Protein AF-A0AAD5DB92-F1 (afdb_monomer_lite)

Organism: Ambrosia artemisiifolia (NCBI:txid4212)

Secondary structure (DSSP, 8-state):
-HHHHHHHHT--S--HHHHHHHHH-HHHHHHHHHHHHHHHHHHHHHB--HHHHHHHHHHHHHHHHHHHHT-HHHHS-GGGHHHHHHHHHHHHHHHHH--GGGHHHHHHHHHHHHHIIIIIISTT-S-----SS-TTS-TT-STTTB--SPP--HHHHTT-

Foldseek 3Di:
DVVLLVCLQVAPLPPPVSLCVCVVDPVNVVVVVVVLVLLLVVCCVFFQDPLLNVLSVVLVVVVVVCVVVVSLSNQWNSSLVNVLVVLVVVLVVCLVVLDPVCQVVNLVSVVVNSCSSCCVTNNPPDPSDDDDPPPPDDQSPDPRGTDGSDDPDPVSVVSD

Radius of gyration: 16.45 Å; chains: 1; bounding box: 36×42×43 Å

InterPro domains:
  IPR058851 Callose synthase, helical domain [PF25968] (1-160)

Sequence (160 aa):
IPIALDMAKDSNGKDRELKKRIENDNYMSCAVRECYASFRNIIKFLVRGSREKKVINDIFAEVDKHIESGDIVSDFKMSALPILYDHVVKLIKYLLTNKQEDRDQVVILFQDMHEVVTRDIMEERLDWQGDEVDEQIQLFQPAGAILFPTPESEAWKEKV

Structure (mmCIF, N/CA/C/O backbone):
data_AF-A0AAD5DB92-F1
#
_entry.id   AF-A0AAD5DB92-F1
#
loop_
_atom_site.group_PDB
_atom_site.id
_atom_site.type_symbol
_atom_site.label_atom_id
_atom_site.label_alt_id
_atom_site.label_comp_id
_atom_site.label_asym_id
_atom_site.label_entity_id
_atom_site.label_seq_id
_atom_site.pdbx_PDB_ins_code
_atom_site.Cartn_x
_atom_site.Cartn_y
_atom_site.Cartn_z
_atom_site.occupancy
_atom_site.B_iso_or_equiv
_atom_site.auth_seq_id
_atom_site.auth_comp_id
_atom_site.auth_asym_id
_atom_site.auth_atom_id
_atom_site.pdbx_PDB_model_num
ATOM 1 N N . ILE A 1 1 ? -3.308 15.619 3.755 1.00 57.88 1 ILE A N 1
ATOM 2 C CA . ILE A 1 1 ? -2.430 14.448 4.011 1.00 57.88 1 ILE A CA 1
ATOM 3 C C . ILE A 1 1 ? -1.444 14.685 5.160 1.00 57.88 1 ILE A C 1
ATOM 5 O O . ILE A 1 1 ? -1.550 13.932 6.118 1.00 57.88 1 ILE A O 1
ATOM 9 N N . PRO A 1 2 ? -0.561 15.710 5.162 1.00 67.50 2 PRO A N 1
ATOM 10 C CA . PRO A 1 2 ? 0.462 15.852 6.213 1.00 67.50 2 PRO A CA 1
ATOM 11 C C . PRO A 1 2 ? -0.122 15.976 7.627 1.00 67.50 2 PRO A C 1
ATOM 13 O O . PRO A 1 2 ? 0.428 15.405 8.554 1.00 67.50 2 PRO A O 1
ATOM 16 N N . ILE A 1 3 ? -1.285 16.620 7.776 1.00 66.81 3 ILE A N 1
ATOM 17 C CA . ILE A 1 3 ? -1.994 16.723 9.062 1.00 66.81 3 ILE A CA 1
ATOM 18 C C . ILE A 1 3 ? -2.445 15.342 9.570 1.00 66.81 3 ILE A C 1
ATOM 20 O O . ILE A 1 3 ? -2.245 15.028 10.732 1.00 66.81 3 ILE A O 1
ATOM 24 N N . ALA A 1 4 ? -3.008 14.488 8.704 1.00 68.31 4 ALA A N 1
ATOM 25 C CA . ALA A 1 4 ? -3.418 13.135 9.097 1.00 68.31 4 ALA A CA 1
ATOM 26 C C . ALA A 1 4 ? -2.211 12.280 9.517 1.00 68.31 4 ALA A C 1
ATOM 28 O O . ALA A 1 4 ? -2.310 11.494 10.452 1.00 68.31 4 ALA A O 1
ATOM 29 N N . LEU A 1 5 ? -1.082 12.451 8.823 1.00 72.50 5 LEU A N 1
ATOM 30 C CA . LEU A 1 5 ? 0.151 11.716 9.086 1.00 72.50 5 LEU A CA 1
ATOM 31 C C . LEU A 1 5 ? 0.816 12.146 10.400 1.00 72.50 5 LEU A C 1
ATOM 33 O O . LEU A 1 5 ? 1.222 11.294 11.184 1.00 72.50 5 LEU A O 1
ATOM 37 N N . ASP A 1 6 ? 0.890 13.454 10.649 1.00 72.25 6 ASP A N 1
ATOM 38 C CA . ASP A 1 6 ? 1.412 14.017 11.897 1.00 72.25 6 ASP A CA 1
ATOM 39 C C . ASP A 1 6 ? 0.560 13.570 13.093 1.00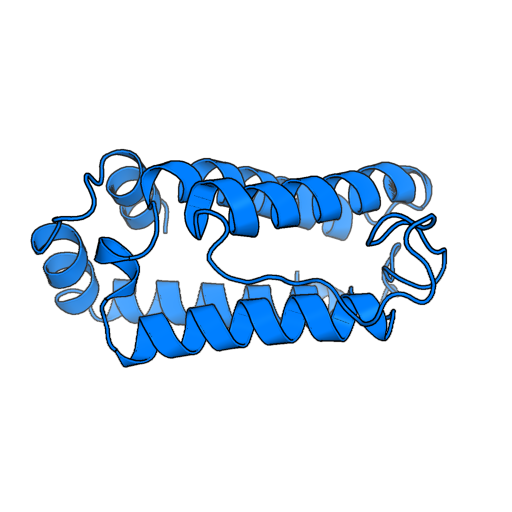 72.25 6 ASP A C 1
ATOM 41 O O . ASP A 1 6 ? 1.085 13.134 14.110 1.00 72.25 6 ASP A O 1
ATOM 45 N N . MET A 1 7 ? -0.766 13.525 12.932 1.00 71.19 7 MET A N 1
ATOM 46 C CA . MET A 1 7 ? -1.651 12.998 13.974 1.00 71.19 7 MET A CA 1
ATOM 47 C C . MET A 1 7 ? -1.537 11.474 14.160 1.00 71.19 7 MET A C 1
ATOM 49 O O . MET A 1 7 ? -1.706 10.984 15.273 1.00 71.19 7 MET A O 1
ATOM 53 N N . ALA A 1 8 ? -1.262 10.707 13.099 1.00 72.00 8 ALA A N 1
ATOM 54 C CA . ALA A 1 8 ? -1.040 9.262 13.206 1.00 72.00 8 ALA A CA 1
ATOM 55 C C . ALA A 1 8 ? 0.242 8.938 13.990 1.00 72.00 8 ALA A C 1
ATOM 57 O O . ALA A 1 8 ? 0.262 7.983 14.763 1.00 72.00 8 ALA A O 1
ATOM 58 N N . LYS A 1 9 ? 1.283 9.763 13.830 1.00 75.00 9 LYS A N 1
ATOM 59 C CA . LYS A 1 9 ? 2.557 9.640 14.548 1.00 75.00 9 LYS A CA 1
ATOM 60 C C . LYS A 1 9 ? 2.384 9.668 16.070 1.00 75.00 9 LYS A C 1
ATOM 62 O O . LYS A 1 9 ? 3.022 8.875 16.755 1.00 75.00 9 LYS A O 1
ATOM 67 N N . ASP A 1 10 ? 1.510 10.539 16.568 1.00 71.06 10 ASP A N 1
ATOM 68 C CA . ASP A 1 10 ? 1.271 10.732 18.005 1.00 71.06 10 ASP A CA 1
ATOM 69 C C . ASP A 1 10 ? 0.095 9.889 18.548 1.00 71.06 10 ASP A C 1
ATOM 71 O O . ASP A 1 10 ? -0.284 10.025 19.712 1.00 71.06 10 ASP A O 1
ATOM 75 N N . SER A 1 11 ? -0.494 9.015 17.720 1.00 66.56 11 SER A N 1
ATOM 76 C CA . SER A 1 11 ? -1.670 8.220 18.089 1.00 66.56 11 SER A CA 1
ATOM 77 C C . SER A 1 11 ? -1.319 7.065 19.028 1.00 66.56 11 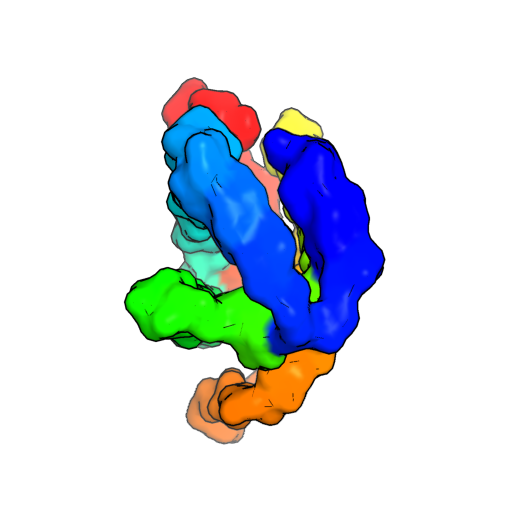SER A C 1
ATOM 79 O O . SER A 1 11 ? -0.473 6.225 18.720 1.00 66.56 11 SER A O 1
ATOM 81 N N . ASN A 1 12 ? -2.055 6.954 20.135 1.00 64.19 12 ASN A N 1
ATOM 82 C CA . ASN A 1 12 ? -1.883 5.895 21.140 1.00 64.19 12 ASN A CA 1
ATOM 83 C C . ASN A 1 12 ? -2.895 4.738 20.987 1.00 64.19 12 ASN A C 1
ATOM 85 O O . ASN A 1 12 ? -3.174 4.021 21.950 1.00 64.19 12 ASN A O 1
ATOM 89 N N . GLY A 1 13 ? -3.518 4.582 19.813 1.00 57.84 13 GLY A N 1
ATOM 90 C CA . GLY A 1 13 ? -4.457 3.481 19.525 1.00 57.84 13 GLY A CA 1
ATOM 91 C C . GLY A 1 13 ? -5.829 3.599 20.211 1.00 57.84 13 GLY A C 1
ATOM 92 O O . GLY A 1 13 ? -6.686 2.733 20.077 1.00 57.84 13 GLY A O 1
ATOM 93 N N . LYS A 1 14 ? -6.079 4.685 20.953 1.00 57.25 14 LYS A N 1
ATOM 94 C CA . LYS A 1 14 ? -7.382 5.002 21.579 1.00 57.25 14 LYS A CA 1
ATOM 95 C C . LYS A 1 14 ? -7.989 6.302 21.052 1.00 57.25 14 LYS A C 1
ATOM 97 O O . LYS A 1 14 ? -8.955 6.813 21.626 1.00 57.25 14 LYS A O 1
ATOM 102 N N . ASP A 1 15 ? -7.444 6.839 19.962 1.00 63.88 15 ASP A N 1
ATOM 103 C CA . ASP A 1 15 ? -7.754 8.183 19.484 1.00 63.88 15 ASP A CA 1
ATOM 104 C C . ASP A 1 15 ? -9.077 8.254 18.722 1.00 63.88 15 ASP A C 1
ATOM 106 O O . ASP A 1 15 ? -9.161 8.417 17.503 1.00 63.88 15 ASP A O 1
ATOM 110 N N . ARG A 1 16 ? -10.162 8.235 19.506 1.00 61.84 16 ARG A N 1
ATOM 111 C CA . ARG A 1 16 ? -11.508 8.620 19.064 1.00 61.84 16 ARG A CA 1
ATOM 112 C C . ARG A 1 16 ? -11.526 10.044 18.498 1.00 61.84 16 ARG A C 1
ATOM 114 O O . ARG A 1 16 ? -12.416 10.375 17.721 1.00 61.84 16 ARG A O 1
ATOM 121 N N . GLU A 1 17 ? -10.563 10.880 18.883 1.00 65.00 17 GLU A N 1
ATOM 122 C CA . GLU A 1 17 ? -10.368 12.225 18.343 1.00 65.00 17 GLU A CA 1
ATOM 123 C C . GLU A 1 17 ? -9.806 12.214 16.919 1.00 65.00 17 GLU A C 1
ATOM 125 O O . GLU A 1 17 ? -10.331 12.951 16.086 1.00 65.00 17 GLU A O 1
ATOM 130 N N . LEU A 1 18 ? -8.830 11.347 16.610 1.00 66.19 18 LEU A N 1
ATOM 131 C CA . LEU A 1 18 ? -8.297 11.172 15.253 1.00 66.19 18 LEU A CA 1
ATOM 132 C C . LEU A 1 18 ? -9.413 10.748 14.294 1.00 66.19 18 LEU A C 1
ATOM 134 O O . LEU A 1 18 ? -9.638 11.404 13.276 1.00 66.19 18 LEU A O 1
ATOM 138 N N . LYS A 1 19 ? -10.183 9.719 14.677 1.00 66.44 19 LYS A N 1
ATOM 139 C CA . LYS A 1 19 ? -11.331 9.237 13.896 1.00 66.44 19 LYS A CA 1
ATOM 140 C C . LYS A 1 19 ? -12.381 10.332 13.688 1.00 66.44 19 LYS A C 1
ATOM 142 O O . LYS A 1 19 ? -12.724 10.640 12.552 1.00 66.44 19 LYS A O 1
ATOM 147 N N . LYS A 1 20 ? -12.821 10.996 14.765 1.00 65.56 20 LYS A N 1
ATOM 148 C CA . LYS A 1 20 ? -13.816 12.078 14.674 1.00 65.56 20 LYS A CA 1
ATOM 149 C C . LYS A 1 20 ? -13.352 13.246 13.811 1.00 65.56 20 LYS A C 1
ATOM 151 O O . LYS A 1 20 ? -14.180 13.847 13.144 1.00 65.56 20 LYS A O 1
ATOM 156 N N . ARG A 1 21 ? -12.067 13.613 13.822 1.00 65.12 21 ARG A N 1
ATOM 157 C CA . ARG A 1 21 ? -11.571 14.737 13.010 1.00 65.12 21 ARG A CA 1
ATOM 158 C C . ARG A 1 21 ? -11.451 14.389 11.531 1.00 65.12 21 ARG A C 1
ATOM 160 O O . ARG A 1 21 ? -11.780 15.238 10.713 1.00 65.12 21 ARG A O 1
ATOM 167 N N . ILE A 1 22 ? -11.045 13.161 11.203 1.00 62.69 22 ILE A N 1
ATOM 168 C CA . ILE A 1 22 ? -11.031 12.678 9.815 1.00 62.69 22 ILE A CA 1
ATOM 169 C C . ILE A 1 22 ? -12.463 12.571 9.273 1.00 62.69 22 ILE A C 1
ATOM 171 O O . ILE A 1 22 ? -12.714 12.979 8.146 1.00 62.69 22 ILE A O 1
ATOM 175 N N . GLU A 1 23 ? -13.410 12.071 10.073 1.00 63.41 23 GLU A N 1
ATOM 176 C CA . GLU A 1 23 ? -14.820 11.936 9.675 1.00 63.41 23 GLU A CA 1
ATOM 177 C C . GLU A 1 23 ? -15.563 13.280 9.607 1.00 63.41 23 GLU A C 1
ATOM 179 O O . GLU A 1 23 ? -16.443 13.450 8.768 1.00 63.41 23 GLU A O 1
ATOM 184 N N . ASN A 1 24 ? -15.213 14.249 10.460 1.00 61.34 24 ASN A N 1
ATOM 185 C CA . ASN A 1 24 ? -15.857 15.568 10.477 1.00 61.34 24 ASN A CA 1
ATOM 186 C C . ASN A 1 24 ? -15.400 16.485 9.331 1.00 61.34 24 ASN A C 1
ATOM 188 O O . ASN A 1 24 ? -16.075 17.477 9.051 1.00 61.34 24 ASN A O 1
ATOM 192 N N . ASP A 1 25 ? -14.274 16.182 8.680 1.00 65.62 25 ASP A N 1
ATOM 193 C CA . ASP A 1 25 ? -13.815 16.883 7.484 1.00 65.62 25 ASP A CA 1
ATOM 194 C C . ASP A 1 25 ? -13.989 15.979 6.254 1.00 65.62 25 ASP A C 1
ATOM 196 O O . ASP A 1 25 ? -13.163 15.117 5.938 1.00 65.62 25 ASP A O 1
ATOM 200 N N . ASN A 1 26 ? -15.093 16.194 5.532 1.00 62.53 26 ASN A N 1
ATOM 201 C CA . ASN A 1 26 ? -15.417 15.456 4.310 1.00 62.53 26 ASN A CA 1
ATOM 202 C C . ASN A 1 26 ? -14.300 15.525 3.253 1.00 62.53 26 ASN A C 1
ATOM 204 O O . ASN A 1 26 ? -14.126 14.569 2.500 1.00 62.53 26 ASN A O 1
ATOM 208 N N . TYR A 1 27 ? -13.521 16.611 3.195 1.00 62.81 27 TYR A N 1
ATOM 209 C CA . TYR A 1 27 ? -12.398 16.713 2.261 1.00 62.81 27 TYR A CA 1
ATOM 210 C C . TYR A 1 27 ? -11.214 15.862 2.719 1.00 62.81 27 TYR A C 1
ATOM 212 O O . TYR A 1 27 ? -10.559 15.217 1.900 1.00 62.81 27 TYR A O 1
ATOM 220 N N . MET A 1 28 ? -10.955 15.811 4.026 1.00 70.69 28 MET A N 1
ATOM 221 C CA . MET A 1 28 ? -9.873 15.009 4.594 1.00 70.69 28 MET A CA 1
ATOM 222 C C . MET A 1 28 ? -10.146 13.506 4.456 1.00 70.69 28 MET A C 1
ATOM 224 O O . MET A 1 28 ? -9.251 12.769 4.041 1.00 70.69 28 MET A O 1
ATOM 228 N N . SER A 1 29 ? -11.374 13.049 4.725 1.00 70.88 29 SER A N 1
ATOM 229 C CA . SER A 1 29 ? -11.748 11.638 4.539 1.00 70.88 29 SER A CA 1
ATOM 230 C C . SER A 1 29 ? -11.711 11.203 3.070 1.00 70.88 29 SER A C 1
ATOM 232 O O . SER A 1 29 ? -11.187 10.126 2.773 1.00 70.88 29 SER A O 1
ATOM 234 N N . CYS A 1 30 ? -12.190 12.037 2.138 1.00 73.44 30 CYS A N 1
ATOM 235 C CA . CYS A 1 30 ? -12.099 11.744 0.704 1.00 73.44 30 CYS A CA 1
ATOM 236 C C . CYS A 1 30 ? -10.639 11.670 0.244 1.00 73.44 30 CYS A C 1
ATOM 238 O O . CYS A 1 30 ? -10.249 10.678 -0.367 1.00 73.44 30 CYS A O 1
ATOM 240 N N . ALA A 1 31 ? -9.807 12.646 0.624 1.00 75.00 31 ALA A N 1
ATOM 241 C CA . ALA A 1 31 ? -8.395 12.666 0.249 1.00 75.00 31 ALA A CA 1
ATOM 242 C C . ALA A 1 31 ? -7.637 11.427 0.754 1.00 75.00 31 ALA A C 1
ATOM 244 O O . ALA A 1 31 ? -6.825 10.860 0.027 1.00 75.00 31 ALA A O 1
ATOM 245 N N . VAL A 1 32 ? -7.908 10.970 1.982 1.00 77.69 32 VAL A N 1
ATOM 246 C CA . VAL A 1 32 ? -7.284 9.754 2.530 1.00 77.69 32 VAL A CA 1
ATOM 247 C C . VAL A 1 32 ? -7.715 8.509 1.745 1.00 77.69 32 VAL A C 1
ATOM 249 O O . VAL A 1 32 ? -6.863 7.697 1.380 1.00 77.69 32 VAL A O 1
ATOM 252 N N . ARG A 1 33 ? -9.009 8.375 1.427 1.00 81.50 33 ARG A N 1
ATOM 253 C CA . ARG A 1 33 ? -9.534 7.238 0.649 1.00 81.50 33 ARG A CA 1
ATOM 254 C C . ARG A 1 33 ? -8.983 7.202 -0.774 1.00 81.50 33 ARG A C 1
ATOM 256 O O . ARG A 1 33 ? -8.601 6.136 -1.249 1.00 81.50 33 ARG A O 1
ATOM 263 N N . GLU A 1 34 ? -8.916 8.351 -1.438 1.00 80.81 34 GLU A N 1
ATOM 264 C CA . GLU A 1 34 ? -8.355 8.468 -2.787 1.00 80.81 34 GLU A CA 1
ATOM 265 C C . GLU A 1 34 ? -6.865 8.115 -2.811 1.00 80.81 34 GLU A C 1
ATOM 267 O O . GLU A 1 34 ? -6.427 7.361 -3.680 1.00 80.81 34 GLU A O 1
ATOM 272 N N . CYS A 1 35 ? -6.094 8.573 -1.820 1.00 84.62 35 CYS A N 1
ATOM 273 C CA . CYS A 1 35 ? -4.676 8.228 -1.706 1.00 84.62 35 CYS A CA 1
ATOM 274 C C . CYS A 1 35 ? -4.466 6.727 -1.500 1.00 84.62 35 CYS A C 1
ATOM 276 O O . CYS A 1 35 ? -3.618 6.132 -2.165 1.00 84.62 35 CYS A O 1
ATOM 278 N N . TYR A 1 36 ? -5.259 6.101 -0.625 1.00 88.06 36 TYR A N 1
ATOM 279 C CA . TYR A 1 36 ? -5.211 4.655 -0.414 1.00 88.06 36 TYR A CA 1
ATOM 280 C C . TYR A 1 36 ? -5.546 3.881 -1.699 1.00 88.06 36 TYR A C 1
ATOM 282 O O . TYR A 1 36 ? -4.809 2.972 -2.087 1.00 88.06 36 TYR A O 1
ATOM 290 N N . ALA A 1 37 ? -6.606 4.277 -2.411 1.00 87.81 37 ALA A N 1
ATOM 291 C CA . ALA A 1 37 ? -6.993 3.649 -3.673 1.00 87.81 37 ALA A CA 1
ATOM 292 C C . ALA A 1 37 ? -5.920 3.814 -4.765 1.00 87.81 37 ALA A C 1
ATOM 294 O O . ALA A 1 37 ? -5.616 2.858 -5.483 1.00 87.81 37 ALA A O 1
ATOM 295 N N . SER A 1 38 ? -5.322 5.005 -4.871 1.00 87.44 38 SER A N 1
ATOM 296 C CA . SER A 1 38 ? -4.236 5.284 -5.814 1.00 87.44 38 SER A CA 1
ATOM 297 C C . SER A 1 38 ? -3.007 4.422 -5.518 1.00 87.44 38 SER A C 1
ATOM 299 O O . SER A 1 38 ? -2.532 3.688 -6.388 1.00 87.44 38 SER A O 1
ATOM 301 N N . PHE A 1 39 ? -2.567 4.395 -4.257 1.00 89.50 39 PHE A N 1
ATOM 302 C CA . PHE A 1 39 ? -1.446 3.567 -3.822 1.00 89.50 39 PHE A CA 1
ATOM 303 C C . PHE A 1 39 ? -1.687 2.079 -4.103 1.00 89.50 39 PHE A C 1
ATOM 305 O O . PHE A 1 39 ? -0.834 1.400 -4.678 1.00 89.50 39 PHE A O 1
ATOM 312 N N . ARG A 1 40 ? -2.888 1.575 -3.795 1.00 91.75 40 ARG A N 1
ATOM 313 C CA . ARG A 1 40 ? -3.280 0.193 -4.093 1.00 91.75 40 ARG A CA 1
ATOM 314 C C . ARG A 1 40 ? -3.152 -0.138 -5.579 1.00 91.75 40 ARG A C 1
ATOM 316 O O . ARG A 1 40 ? -2.674 -1.218 -5.929 1.00 91.75 40 ARG A O 1
ATOM 323 N N . ASN A 1 41 ? -3.553 0.775 -6.460 1.00 90.31 41 ASN A N 1
ATOM 324 C CA . ASN A 1 41 ? -3.446 0.580 -7.905 1.00 90.31 41 ASN A CA 1
ATOM 325 C C . ASN A 1 41 ? -1.989 0.540 -8.382 1.00 90.31 41 ASN A C 1
ATOM 327 O O . ASN A 1 41 ? -1.655 -0.314 -9.206 1.00 90.31 41 ASN A O 1
ATOM 331 N N . ILE A 1 42 ? -1.127 1.409 -7.846 1.00 90.94 42 ILE A N 1
ATOM 332 C CA . ILE A 1 42 ? 0.313 1.417 -8.144 1.00 90.94 42 ILE A CA 1
ATOM 333 C C . ILE A 1 42 ? 0.935 0.075 -7.749 1.00 90.94 42 ILE A C 1
ATOM 335 O O . ILE A 1 42 ? 1.547 -0.596 -8.580 1.00 90.94 42 ILE A O 1
ATOM 339 N N . ILE A 1 43 ? 0.710 -0.376 -6.514 1.00 93.06 43 ILE A N 1
ATOM 340 C CA . ILE A 1 43 ? 1.270 -1.637 -6.013 1.00 93.06 43 ILE A CA 1
ATOM 341 C C . ILE A 1 43 ? 0.778 -2.835 -6.839 1.00 93.06 43 ILE A C 1
ATOM 343 O O . ILE A 1 43 ? 1.588 -3.655 -7.274 1.00 93.06 43 ILE A O 1
ATOM 347 N N . LYS A 1 44 ? -0.524 -2.916 -7.149 1.00 91.12 44 LYS A N 1
ATOM 348 C CA . LYS A 1 44 ? -1.076 -3.994 -7.994 1.00 91.12 44 LYS A CA 1
ATOM 349 C C . LYS A 1 44 ? -0.543 -3.980 -9.428 1.00 91.12 44 LYS A C 1
ATOM 351 O O . LYS A 1 44 ? -0.529 -5.023 -10.084 1.00 91.12 44 LYS A O 1
ATOM 356 N N . PHE A 1 45 ? -0.124 -2.823 -9.934 1.00 90.31 45 PHE A N 1
ATOM 357 C CA . PHE A 1 45 ? 0.518 -2.722 -11.240 1.00 90.31 45 PHE A CA 1
ATOM 358 C C . PHE A 1 45 ? 1.977 -3.197 -11.210 1.00 90.31 45 PHE A C 1
ATOM 360 O O . PHE A 1 45 ? 2.420 -3.866 -12.147 1.00 90.31 45 PHE A O 1
ATOM 367 N N . LEU A 1 46 ? 2.715 -2.864 -10.151 1.00 92.19 46 LEU A N 1
ATOM 368 C CA . LEU A 1 46 ? 4.128 -3.214 -10.007 1.00 92.19 46 LEU A CA 1
ATOM 369 C C . LEU A 1 46 ? 4.320 -4.697 -9.686 1.00 92.19 46 LEU A C 1
ATOM 371 O O . LEU A 1 46 ? 5.196 -5.339 -10.255 1.00 92.19 46 LEU A O 1
ATOM 375 N N . VAL A 1 47 ? 3.491 -5.277 -8.823 1.00 92.88 47 VAL A N 1
ATOM 376 C CA . VAL A 1 47 ? 3.662 -6.664 -8.377 1.00 92.88 47 VAL A CA 1
ATOM 377 C C . VAL A 1 47 ? 3.118 -7.636 -9.427 1.00 92.88 47 VAL A C 1
ATOM 379 O O . VAL A 1 47 ? 1.932 -7.638 -9.767 1.00 92.88 47 VAL A O 1
ATOM 382 N N . ARG A 1 48 ? 3.990 -8.489 -9.973 1.00 91.88 48 ARG A N 1
ATOM 383 C CA . ARG A 1 48 ? 3.670 -9.428 -11.062 1.00 91.88 48 ARG A CA 1
ATOM 384 C C . ARG A 1 48 ? 3.700 -10.891 -10.644 1.00 91.88 48 ARG A C 1
ATOM 386 O O . ARG A 1 48 ? 2.866 -11.640 -11.168 1.00 91.88 48 ARG A O 1
ATOM 393 N N . GLY A 1 49 ? 4.564 -11.259 -9.700 1.00 89.00 49 GLY A N 1
ATOM 394 C CA . GLY A 1 49 ? 4.677 -12.621 -9.177 1.00 89.00 49 GLY A CA 1
ATOM 395 C C . GLY A 1 49 ? 3.368 -13.114 -8.558 1.00 89.00 49 GLY A C 1
ATOM 396 O O . GLY A 1 49 ? 2.643 -12.347 -7.928 1.00 89.00 49 GLY A O 1
ATOM 397 N N . SER A 1 50 ? 3.009 -14.379 -8.792 1.00 88.31 50 SER A N 1
ATOM 398 C CA . SER A 1 50 ? 1.747 -14.959 -8.302 1.00 88.31 50 SER A CA 1
ATOM 399 C C . SER A 1 50 ? 1.712 -15.041 -6.776 1.00 88.31 50 SER A C 1
ATOM 401 O O . SER A 1 50 ? 0.704 -14.675 -6.173 1.00 88.31 50 SER A O 1
ATOM 403 N N . ARG A 1 51 ? 2.828 -15.457 -6.164 1.00 88.12 51 ARG A N 1
ATOM 404 C CA . ARG A 1 51 ? 3.013 -15.500 -4.710 1.00 88.12 51 ARG A CA 1
ATOM 405 C C . ARG A 1 51 ? 2.927 -14.102 -4.108 1.00 88.12 51 ARG A C 1
ATOM 407 O O . ARG A 1 51 ? 2.134 -13.869 -3.204 1.00 88.12 51 ARG A O 1
ATOM 414 N N . GLU A 1 52 ? 3.671 -13.153 -4.668 1.00 88.88 52 GLU A N 1
ATOM 415 C CA . GLU A 1 52 ? 3.699 -11.767 -4.202 1.00 88.88 52 GLU A CA 1
ATOM 416 C C . GLU A 1 52 ? 2.330 -11.089 -4.349 1.00 88.88 52 GLU A C 1
ATOM 418 O O . GLU A 1 52 ? 1.895 -10.368 -3.456 1.00 88.88 52 GLU A O 1
ATOM 423 N N . LYS A 1 53 ? 1.596 -11.365 -5.436 1.00 91.06 53 LYS A N 1
ATOM 424 C CA . LYS A 1 53 ? 0.216 -10.890 -5.609 1.00 91.06 53 LYS A CA 1
ATOM 425 C C . LYS A 1 53 ? -0.723 -11.420 -4.535 1.00 91.06 53 LYS A C 1
ATOM 427 O O . LYS A 1 53 ? -1.597 -10.667 -4.121 1.00 91.06 53 LYS A O 1
ATOM 432 N N . LYS A 1 54 ? -0.588 -12.690 -4.131 1.00 89.81 54 LYS A N 1
ATOM 433 C CA . LYS A 1 54 ? -1.416 -13.283 -3.071 1.00 89.81 54 LYS A CA 1
ATOM 434 C C . LYS A 1 54 ? -1.200 -12.515 -1.766 1.00 89.81 54 LYS A C 1
ATOM 436 O O . LYS A 1 54 ? -2.136 -11.882 -1.301 1.00 89.81 54 LYS A O 1
ATOM 441 N N . VAL A 1 55 ? 0.052 -12.415 -1.314 1.00 89.25 55 VAL A N 1
ATOM 442 C CA . VAL A 1 55 ? 0.433 -11.676 -0.094 1.00 89.25 55 VAL A CA 1
ATOM 443 C C . VAL A 1 55 ? -0.085 -10.235 -0.115 1.00 89.25 55 VAL A C 1
ATOM 445 O O . VAL A 1 55 ? -0.739 -9.783 0.817 1.00 89.25 55 VAL A O 1
ATOM 448 N N . ILE A 1 56 ? 0.147 -9.508 -1.209 1.00 91.00 56 ILE A N 1
ATOM 449 C CA . ILE A 1 56 ? -0.286 -8.112 -1.342 1.00 91.00 56 ILE A CA 1
ATOM 450 C C . ILE A 1 56 ? -1.812 -7.976 -1.338 1.00 91.00 56 ILE A C 1
ATOM 452 O O . ILE A 1 56 ? -2.345 -7.038 -0.745 1.00 91.00 56 ILE A O 1
ATOM 456 N N . ASN A 1 57 ? -2.528 -8.872 -2.021 1.00 91.19 57 ASN A N 1
ATOM 457 C CA . ASN A 1 57 ? -3.988 -8.840 -2.025 1.00 91.19 57 ASN A CA 1
ATOM 458 C C . ASN A 1 57 ? -4.551 -9.135 -0.641 1.00 91.19 57 ASN A C 1
ATOM 460 O O . ASN A 1 57 ? -5.504 -8.468 -0.247 1.00 91.19 57 ASN A O 1
ATOM 464 N N . ASP A 1 58 ? -3.961 -10.084 0.075 1.00 90.12 58 ASP A N 1
ATOM 465 C CA . ASP A 1 58 ? -4.445 -10.452 1.391 1.00 90.12 58 ASP A CA 1
ATOM 466 C C . ASP A 1 58 ? -4.187 -9.329 2.415 1.00 90.12 58 ASP A C 1
ATOM 468 O O . ASP A 1 58 ? -5.083 -8.990 3.187 1.00 90.12 58 ASP A O 1
ATOM 472 N N . ILE A 1 59 ? -3.032 -8.650 2.340 1.00 90.12 59 ILE A N 1
ATOM 473 C CA . ILE A 1 59 ? -2.760 -7.424 3.112 1.00 90.12 59 ILE A CA 1
ATOM 474 C C . ILE A 1 59 ? -3.843 -6.379 2.841 1.00 90.12 59 ILE A C 1
ATOM 476 O O . ILE A 1 59 ? -4.451 -5.866 3.777 1.00 90.12 59 ILE A O 1
ATOM 480 N N . PHE A 1 60 ? -4.117 -6.060 1.570 1.00 91.88 60 PHE A N 1
ATOM 481 C CA . PHE A 1 60 ? -5.138 -5.064 1.238 1.00 91.88 60 PHE A CA 1
ATOM 482 C C . PHE A 1 60 ? -6.539 -5.481 1.692 1.00 91.88 60 PHE A C 1
ATOM 484 O O . PHE A 1 60 ? -7.293 -4.615 2.119 1.00 91.88 60 PHE A O 1
ATOM 491 N N . ALA A 1 61 ? -6.874 -6.771 1.635 1.00 91.19 61 ALA A N 1
ATOM 492 C CA . ALA A 1 61 ? -8.154 -7.280 2.114 1.00 91.19 61 ALA A CA 1
ATOM 493 C C . ALA A 1 61 ? -8.308 -7.104 3.632 1.00 91.19 61 ALA A C 1
ATOM 495 O O . ALA A 1 61 ? -9.375 -6.695 4.088 1.00 91.19 61 ALA A O 1
ATOM 496 N N . GLU A 1 62 ? -7.248 -7.343 4.409 1.00 88.94 62 GLU A N 1
ATOM 497 C CA . GLU A 1 62 ? -7.283 -7.110 5.855 1.00 88.94 62 GLU A CA 1
ATOM 498 C C . GLU A 1 62 ? -7.392 -5.611 6.175 1.00 88.94 62 GLU A C 1
ATOM 500 O O . GLU A 1 62 ? -8.194 -5.218 7.021 1.00 88.94 62 GLU A O 1
ATOM 505 N N . VAL A 1 63 ? -6.668 -4.748 5.447 1.00 88.12 63 VAL A N 1
ATOM 506 C CA . VAL A 1 63 ? -6.838 -3.289 5.583 1.00 88.12 63 VAL A CA 1
ATOM 507 C C . VAL A 1 63 ? -8.274 -2.867 5.255 1.00 88.12 63 VAL A C 1
ATOM 509 O O . VAL A 1 63 ? -8.875 -2.135 6.036 1.00 88.12 63 VAL A O 1
ATOM 512 N N . ASP A 1 64 ? -8.831 -3.325 4.129 1.00 88.81 64 ASP A N 1
ATOM 513 C CA . ASP A 1 64 ? -10.199 -3.000 3.701 1.00 88.81 64 ASP A CA 1
ATOM 514 C C . ASP A 1 64 ? -11.219 -3.412 4.782 1.00 88.81 64 ASP A C 1
ATOM 516 O O . ASP A 1 64 ? -12.076 -2.612 5.158 1.00 88.81 64 ASP A O 1
ATOM 520 N N . LYS A 1 65 ? -11.063 -4.604 5.369 1.00 89.50 65 LYS A N 1
ATOM 521 C CA . LYS A 1 65 ? -11.896 -5.096 6.477 1.00 89.50 65 LYS A CA 1
ATOM 522 C C . LYS A 1 65 ? -11.852 -4.180 7.706 1.00 89.50 65 LYS A C 1
ATOM 524 O O . LYS A 1 65 ? -12.910 -3.854 8.238 1.00 89.50 65 LYS A O 1
ATOM 529 N N . HIS A 1 66 ? -10.666 -3.732 8.126 1.00 86.50 66 HIS A N 1
ATOM 530 C CA . HIS A 1 66 ? -10.498 -2.814 9.265 1.00 86.50 66 HIS A CA 1
ATOM 531 C C . HIS A 1 66 ? -10.997 -1.381 8.978 1.00 86.50 66 HIS A C 1
ATOM 533 O O . HIS A 1 66 ? -11.437 -0.654 9.878 1.00 86.50 66 HIS A O 1
ATOM 539 N N . ILE A 1 67 ? -10.952 -0.946 7.713 1.00 85.75 67 ILE A N 1
ATOM 540 C CA . ILE A 1 67 ? -11.584 0.309 7.279 1.00 85.75 67 ILE A CA 1
ATOM 541 C C . ILE A 1 67 ? -13.110 0.188 7.381 1.00 85.75 67 ILE A C 1
ATOM 543 O O . ILE A 1 67 ? -13.754 1.102 7.897 1.00 85.75 67 ILE A O 1
ATOM 547 N N . GLU A 1 68 ? -13.686 -0.924 6.917 1.00 86.50 68 GLU A N 1
ATOM 548 C CA . GLU A 1 68 ? -15.134 -1.175 6.932 1.00 86.50 68 GLU A CA 1
ATOM 549 C C . GLU A 1 68 ? -15.701 -1.332 8.350 1.00 86.50 68 GLU A C 1
ATOM 551 O O . GLU A 1 68 ? -16.757 -0.770 8.651 1.00 86.50 68 GLU A O 1
ATOM 556 N N . SER A 1 69 ? -15.001 -2.037 9.245 1.00 85.31 69 SER A N 1
ATOM 557 C CA . SER A 1 69 ? -15.363 -2.119 10.670 1.00 85.31 69 SER A CA 1
ATOM 558 C C . SER A 1 69 ? -15.094 -0.808 11.421 1.00 85.31 69 SER A C 1
ATOM 560 O O . SER A 1 69 ? -15.672 -0.555 12.482 1.00 85.31 69 SER A O 1
ATOM 562 N N . GLY A 1 70 ? -14.251 0.063 10.858 1.00 80.81 70 GLY A N 1
ATOM 563 C CA . GLY A 1 70 ? -13.907 1.367 11.411 1.00 80.81 70 GLY A CA 1
ATOM 564 C C . GLY A 1 70 ? -13.031 1.289 12.663 1.00 80.81 70 GLY A C 1
ATOM 565 O O . GLY A 1 70 ? -13.016 2.244 13.447 1.00 80.81 70 GLY A O 1
ATOM 566 N N . ASP A 1 71 ? -12.332 0.180 12.867 1.00 82.31 71 ASP A N 1
ATOM 567 C CA . ASP A 1 71 ? -11.421 -0.064 13.991 1.00 82.31 71 ASP A CA 1
ATOM 568 C C . ASP A 1 71 ? -9.942 0.077 13.588 1.00 82.31 71 ASP A C 1
ATOM 570 O O . ASP A 1 71 ? -9.069 -0.093 14.430 1.00 82.31 71 ASP A O 1
ATOM 574 N N . ILE A 1 72 ? -9.639 0.481 12.347 1.00 80.50 72 ILE A N 1
ATOM 575 C CA . ILE A 1 72 ? -8.257 0.617 11.860 1.00 80.50 72 ILE A CA 1
ATOM 576 C C . ILE A 1 72 ? -7.344 1.414 12.810 1.00 80.50 72 ILE A C 1
ATOM 578 O O . ILE A 1 72 ? -6.211 1.022 13.045 1.00 80.50 72 ILE A O 1
ATOM 582 N N . VAL A 1 73 ? -7.826 2.508 13.411 1.00 76.94 73 VAL A N 1
ATOM 583 C CA . VAL A 1 73 ? -7.035 3.347 14.339 1.00 76.94 73 VAL A CA 1
ATOM 584 C C . VAL A 1 73 ? -6.772 2.657 15.679 1.00 76.94 73 VAL A C 1
ATOM 586 O O . VAL A 1 73 ? -5.786 2.984 16.336 1.00 76.94 73 VAL A O 1
ATOM 589 N N . SER A 1 74 ? -7.649 1.746 16.103 1.00 76.56 74 SER A N 1
ATOM 590 C CA . SER A 1 74 ? -7.498 1.004 17.357 1.00 76.56 74 SER A CA 1
ATOM 591 C C . SER A 1 74 ? -6.756 -0.314 17.197 1.00 76.56 74 SER A C 1
ATOM 593 O O . SER A 1 74 ? -6.063 -0.724 18.124 1.00 76.56 74 SER A O 1
ATOM 595 N N . ASP A 1 75 ? -6.890 -0.956 16.040 1.00 79.44 75 ASP A N 1
ATOM 596 C CA . ASP A 1 75 ? -6.324 -2.277 15.791 1.00 79.44 75 ASP A CA 1
ATOM 597 C C . ASP A 1 75 ? -4.956 -2.224 15.121 1.00 79.44 75 ASP A C 1
ATOM 599 O O . ASP A 1 75 ? -4.180 -3.164 15.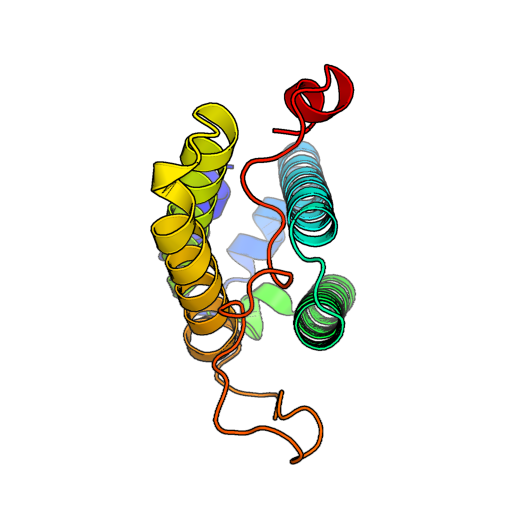276 1.00 79.44 75 ASP A O 1
ATOM 603 N N . PHE A 1 76 ? -4.638 -1.141 14.403 1.00 82.75 76 PHE A N 1
ATOM 604 C CA . PHE A 1 76 ? -3.325 -0.959 13.792 1.00 82.75 76 PHE A CA 1
ATOM 605 C C . PHE A 1 76 ? -2.497 0.063 14.557 1.00 82.75 76 PHE A C 1
ATOM 607 O O . PHE A 1 76 ? -2.980 1.113 14.996 1.00 82.75 76 PHE A O 1
ATOM 614 N N . LYS A 1 77 ? -1.192 -0.194 14.627 1.00 82.75 77 LYS A N 1
ATOM 615 C CA . LYS A 1 77 ? -0.240 0.713 15.257 1.00 82.75 77 LYS A CA 1
ATOM 616 C C . LYS A 1 77 ? 0.059 1.912 14.354 1.00 82.75 77 LYS A C 1
ATOM 618 O O . LYS A 1 77 ? 1.025 1.947 13.590 1.00 82.75 77 LYS A O 1
ATOM 623 N N . MET A 1 78 ? -0.768 2.945 14.485 1.00 81.88 78 MET A N 1
ATOM 624 C CA . MET A 1 78 ? -0.666 4.186 13.707 1.00 81.88 78 MET A CA 1
ATOM 625 C C . MET A 1 78 ? 0.687 4.900 13.844 1.00 81.88 78 MET A C 1
ATOM 627 O O . MET A 1 78 ? 1.110 5.572 12.905 1.00 81.88 78 MET A O 1
ATOM 631 N N . SER A 1 79 ? 1.418 4.688 14.944 1.00 81.31 79 SER A N 1
ATOM 632 C CA . SER A 1 79 ? 2.749 5.273 15.147 1.00 81.31 79 SER A CA 1
ATOM 633 C C . SER A 1 79 ? 3.799 4.784 14.136 1.00 81.31 79 SER A C 1
ATOM 635 O O . SER A 1 79 ? 4.821 5.443 13.962 1.00 81.31 79 SER A O 1
ATOM 637 N N . ALA A 1 80 ? 3.579 3.637 13.480 1.00 84.56 80 ALA A N 1
ATOM 638 C CA . ALA A 1 80 ? 4.459 3.097 12.437 1.00 84.56 80 ALA A CA 1
ATOM 639 C C . ALA A 1 80 ? 4.064 3.552 11.015 1.00 84.56 80 ALA A C 1
ATOM 641 O O . ALA A 1 80 ? 4.845 3.417 10.071 1.00 84.56 80 ALA A O 1
ATOM 642 N N . LEU A 1 81 ? 2.888 4.168 10.848 1.00 85.00 81 LEU A N 1
ATOM 643 C CA . LEU A 1 81 ? 2.410 4.674 9.559 1.00 85.00 81 LEU A CA 1
ATOM 644 C C . LEU A 1 81 ? 3.325 5.749 8.926 1.00 85.00 81 LEU A C 1
ATOM 646 O O . LEU A 1 81 ? 3.496 5.714 7.705 1.00 85.00 81 LEU A O 1
ATOM 650 N N . PRO A 1 82 ? 3.962 6.668 9.688 1.00 86.44 82 PRO A N 1
ATOM 651 C CA . PRO A 1 82 ? 4.946 7.601 9.134 1.00 86.44 82 PRO A CA 1
ATOM 652 C C . PRO A 1 82 ? 6.127 6.910 8.446 1.00 86.44 82 PRO A C 1
ATOM 654 O O . PRO A 1 82 ? 6.575 7.364 7.397 1.00 86.44 82 PRO A O 1
ATOM 657 N N . ILE A 1 83 ? 6.581 5.776 8.985 1.00 89.38 83 ILE A N 1
ATOM 658 C CA . ILE A 1 83 ? 7.679 4.997 8.402 1.00 89.38 83 ILE A CA 1
ATOM 659 C C . ILE A 1 83 ? 7.240 4.417 7.055 1.00 89.38 83 ILE A C 1
ATOM 661 O O . ILE A 1 83 ? 7.964 4.517 6.065 1.00 89.38 83 ILE A O 1
ATOM 665 N N . LEU A 1 84 ? 6.029 3.854 6.982 1.00 90.31 84 LEU A N 1
ATOM 666 C CA . LEU A 1 84 ? 5.471 3.370 5.718 1.00 90.31 84 LEU A CA 1
ATOM 667 C C . LEU A 1 84 ? 5.346 4.506 4.694 1.00 90.31 84 LEU A C 1
ATOM 669 O O . LEU A 1 84 ? 5.725 4.330 3.539 1.00 90.31 84 LEU A O 1
ATOM 673 N N . TYR A 1 85 ? 4.868 5.680 5.111 1.00 87.88 85 TYR A N 1
ATOM 674 C CA . TYR A 1 85 ? 4.757 6.847 4.235 1.00 87.88 85 TYR A CA 1
ATOM 675 C C . TYR A 1 85 ? 6.107 7.248 3.626 1.00 87.88 85 TYR A C 1
ATOM 677 O O . TYR A 1 85 ? 6.185 7.478 2.418 1.00 87.88 85 TYR A O 1
ATOM 685 N N . ASP A 1 86 ? 7.180 7.272 4.418 1.00 91.31 86 ASP A N 1
ATOM 686 C CA . ASP A 1 86 ? 8.519 7.592 3.916 1.00 91.31 86 ASP A CA 1
ATOM 687 C C . ASP A 1 86 ? 8.988 6.588 2.854 1.00 91.31 86 ASP A C 1
ATOM 689 O O . ASP A 1 86 ? 9.582 6.981 1.842 1.00 91.31 86 ASP A O 1
ATOM 693 N N . HIS A 1 87 ? 8.679 5.301 3.032 1.00 92.81 87 HIS A N 1
ATOM 694 C CA . HIS A 1 87 ? 8.953 4.278 2.024 1.00 92.81 87 HIS A CA 1
ATOM 695 C C . HIS A 1 87 ? 8.118 4.470 0.753 1.00 92.81 87 HIS A C 1
ATOM 697 O O . HIS A 1 87 ? 8.662 4.375 -0.347 1.00 92.81 87 HIS A O 1
ATOM 703 N N . VAL A 1 88 ? 6.837 4.835 0.870 1.00 90.62 88 VAL A N 1
ATOM 704 C CA . VAL A 1 88 ? 5.998 5.167 -0.293 1.00 90.62 88 VAL A CA 1
ATOM 705 C C . VAL A 1 88 ? 6.573 6.361 -1.055 1.00 90.62 88 VAL A C 1
ATOM 707 O O . VAL A 1 88 ? 6.709 6.303 -2.274 1.00 90.62 88 VAL A O 1
ATOM 710 N N . VAL A 1 89 ? 6.998 7.422 -0.364 1.00 91.56 89 VAL A N 1
ATOM 711 C CA . VAL A 1 89 ? 7.634 8.585 -1.007 1.00 91.56 89 VAL A CA 1
ATOM 712 C C . VAL A 1 89 ? 8.929 8.190 -1.725 1.00 91.56 89 VAL A C 1
ATOM 714 O O . VAL A 1 89 ? 9.189 8.674 -2.829 1.00 91.56 89 VAL A O 1
ATOM 717 N N . LYS A 1 90 ? 9.749 7.309 -1.134 1.00 93.75 90 LYS A N 1
ATOM 718 C CA . LYS A 1 90 ? 10.937 6.755 -1.807 1.00 93.75 90 LYS A CA 1
ATOM 719 C C . LYS A 1 90 ? 10.553 5.957 -3.054 1.00 93.75 90 LYS A C 1
ATOM 721 O O . LYS A 1 90 ? 11.189 6.139 -4.088 1.00 93.75 90 LYS A O 1
ATOM 726 N N . LEU A 1 91 ? 9.498 5.143 -2.986 1.00 93.19 91 LEU A N 1
ATOM 727 C CA . LEU A 1 91 ? 9.028 4.351 -4.122 1.00 93.19 91 LEU A CA 1
ATOM 728 C C . LEU A 1 91 ? 8.630 5.266 -5.277 1.00 93.19 91 LEU A C 1
ATOM 730 O O . LEU A 1 91 ? 9.132 5.090 -6.380 1.00 93.19 91 LEU A O 1
ATOM 734 N N . ILE A 1 92 ? 7.801 6.281 -5.020 1.00 90.81 92 ILE A N 1
ATOM 735 C CA . ILE A 1 92 ? 7.380 7.242 -6.049 1.00 90.81 92 ILE A CA 1
ATOM 736 C C . ILE A 1 92 ? 8.595 7.912 -6.706 1.00 90.81 92 ILE A C 1
ATOM 738 O O . ILE A 1 92 ? 8.644 8.020 -7.927 1.00 90.81 92 ILE A O 1
ATOM 742 N N . LYS A 1 93 ? 9.630 8.281 -5.938 1.00 92.31 93 LYS A N 1
ATOM 743 C CA . LYS A 1 93 ? 10.874 8.831 -6.508 1.00 92.31 93 LYS A CA 1
ATOM 744 C C . LYS A 1 93 ? 11.560 7.854 -7.467 1.00 92.31 93 LYS A C 1
ATOM 746 O O . LYS A 1 93 ? 11.960 8.285 -8.544 1.00 92.31 93 LYS A O 1
ATOM 751 N N . TYR A 1 94 ? 11.652 6.570 -7.114 1.00 92.56 94 TYR A N 1
ATOM 752 C CA . TYR A 1 94 ? 12.205 5.544 -8.006 1.00 92.56 94 TYR A CA 1
ATOM 753 C C . TYR A 1 94 ? 11.352 5.325 -9.255 1.00 92.56 94 TYR A C 1
ATOM 755 O O . TYR A 1 94 ? 11.892 5.120 -10.337 1.00 92.56 94 TYR A O 1
ATOM 763 N N . LEU A 1 95 ? 10.024 5.389 -9.136 1.00 89.50 95 LEU A N 1
ATOM 764 C CA . LEU A 1 95 ? 9.121 5.271 -10.283 1.00 89.50 95 LEU A CA 1
ATOM 765 C C . LEU A 1 95 ? 9.224 6.475 -11.228 1.00 89.50 95 LEU A C 1
ATOM 767 O O . LEU A 1 95 ? 9.092 6.303 -12.437 1.00 89.50 95 LEU A O 1
ATOM 771 N N . LEU A 1 96 ? 9.486 7.670 -10.693 1.00 87.62 96 LEU A N 1
ATOM 772 C CA . LEU A 1 96 ? 9.698 8.887 -11.479 1.00 87.62 96 LEU A CA 1
ATOM 773 C C . LEU A 1 96 ? 11.055 8.894 -12.194 1.00 87.62 96 LEU A C 1
ATOM 775 O O . LEU A 1 96 ? 11.134 9.341 -13.335 1.00 87.62 96 LEU A O 1
ATOM 779 N N . THR A 1 97 ? 12.127 8.422 -11.546 1.00 91.25 97 THR A N 1
ATOM 780 C CA . THR A 1 97 ? 13.448 8.305 -12.191 1.00 91.25 97 THR A CA 1
ATOM 781 C C . THR A 1 97 ? 13.518 7.120 -13.147 1.00 91.25 97 THR A C 1
ATOM 783 O O . THR A 1 97 ? 14.192 7.212 -14.170 1.00 91.25 97 THR A O 1
ATOM 786 N N . ASN A 1 98 ? 12.828 6.028 -12.809 1.00 89.81 98 ASN A N 1
ATOM 787 C CA . ASN A 1 98 ? 12.629 4.816 -13.600 1.00 89.81 98 ASN A CA 1
ATOM 788 C C . ASN A 1 98 ? 13.921 4.194 -14.164 1.00 89.81 98 ASN A C 1
ATOM 790 O O . ASN A 1 98 ? 13.930 3.642 -15.265 1.00 89.81 98 ASN A O 1
ATOM 794 N N . LYS A 1 99 ? 15.033 4.294 -13.428 1.00 91.19 99 LYS A N 1
ATOM 795 C CA . LYS A 1 99 ? 16.338 3.795 -13.878 1.00 91.19 99 LYS A CA 1
ATOM 796 C C . LYS A 1 99 ? 16.465 2.304 -13.627 1.00 91.19 99 LYS A C 1
ATOM 798 O O . LYS A 1 99 ? 16.178 1.832 -12.533 1.00 91.19 99 LYS A O 1
ATOM 803 N N . GLN A 1 100 ? 16.971 1.560 -14.607 1.00 89.44 100 GLN A N 1
ATOM 804 C CA . GLN A 1 100 ? 17.177 0.115 -14.470 1.00 89.44 100 GLN A CA 1
ATOM 805 C C . GLN A 1 100 ? 18.120 -0.232 -13.306 1.00 89.44 100 GLN A C 1
ATOM 807 O O . GLN A 1 100 ? 17.927 -1.267 -12.665 1.00 89.44 100 GLN A O 1
ATOM 812 N N . GLU A 1 101 ? 19.101 0.633 -13.026 1.00 93.38 101 GLU A N 1
ATOM 813 C CA . GLU A 1 101 ? 20.060 0.472 -11.923 1.00 93.38 101 GLU A CA 1
ATOM 814 C C . GLU A 1 101 ? 19.401 0.485 -10.534 1.00 93.38 101 GLU A C 1
ATOM 816 O O . GLU A 1 101 ? 19.920 -0.129 -9.605 1.00 93.38 101 GLU A O 1
ATOM 821 N N . ASP A 1 102 ? 18.243 1.137 -10.388 1.00 93.44 102 ASP A N 1
ATOM 822 C CA . ASP A 1 102 ? 17.544 1.265 -9.103 1.00 93.44 102 ASP A CA 1
ATOM 823 C C . ASP A 1 102 ? 16.750 -0.005 -8.733 1.00 93.44 102 ASP A C 1
ATOM 825 O O . ASP A 1 102 ? 16.149 -0.078 -7.662 1.00 93.44 102 ASP A O 1
ATOM 829 N N . ARG A 1 103 ? 16.734 -1.029 -9.598 1.00 92.06 103 ARG A N 1
ATOM 830 C CA . ARG A 1 103 ? 15.895 -2.225 -9.435 1.00 92.06 103 ARG A CA 1
ATOM 831 C C . ARG A 1 103 ? 16.094 -2.936 -8.101 1.00 92.06 103 ARG A C 1
ATOM 833 O O . ARG A 1 103 ? 15.104 -3.255 -7.446 1.00 92.06 103 ARG A O 1
ATOM 840 N N . ASP A 1 104 ? 17.336 -3.171 -7.698 1.00 92.50 104 ASP A N 1
ATOM 841 C CA . ASP A 1 104 ? 17.619 -3.889 -6.450 1.00 92.50 104 ASP A CA 1
ATOM 842 C C . ASP A 1 104 ? 17.151 -3.078 -5.236 1.00 92.50 104 ASP A C 1
ATOM 844 O O . ASP A 1 104 ? 16.601 -3.631 -4.287 1.00 92.50 104 ASP A O 1
ATOM 848 N N . GLN A 1 105 ? 17.276 -1.748 -5.303 1.00 94.56 105 GLN A N 1
ATOM 849 C CA . GLN A 1 105 ? 16.777 -0.847 -4.263 1.00 94.56 105 GLN A CA 1
ATOM 850 C C . GLN A 1 105 ? 15.251 -0.844 -4.198 1.00 94.56 105 GLN A C 1
ATOM 852 O O . GLN A 1 105 ? 14.687 -0.829 -3.109 1.00 94.56 105 GLN A O 1
ATOM 857 N N . VAL A 1 106 ? 14.570 -0.910 -5.346 1.00 93.69 106 VAL A N 1
ATOM 858 C CA . VAL A 1 106 ? 13.111 -1.054 -5.388 1.00 93.69 106 VAL A CA 1
ATOM 859 C C . VAL A 1 106 ? 12.685 -2.377 -4.754 1.00 93.69 106 VAL A C 1
ATOM 861 O O . VAL A 1 106 ? 11.748 -2.384 -3.963 1.00 93.69 106 VAL A O 1
ATOM 864 N N . VAL A 1 107 ? 13.373 -3.486 -5.035 1.00 93.25 107 VAL A N 1
ATOM 865 C CA . VAL A 1 107 ? 13.061 -4.784 -4.410 1.00 93.25 107 VAL A CA 1
ATOM 866 C C . VAL A 1 107 ? 13.219 -4.723 -2.890 1.00 93.25 107 VAL A C 1
ATOM 868 O O . VAL A 1 107 ? 12.291 -5.109 -2.182 1.00 93.25 107 VAL A O 1
ATOM 871 N N . ILE A 1 108 ? 14.341 -4.190 -2.395 1.00 93.81 108 ILE A N 1
ATOM 872 C CA . ILE A 1 108 ? 14.578 -3.998 -0.954 1.00 93.81 108 ILE A CA 1
ATOM 873 C C . ILE A 1 108 ? 13.478 -3.126 -0.346 1.00 93.81 108 ILE A C 1
ATOM 875 O O . ILE A 1 108 ? 12.890 -3.483 0.665 1.00 93.81 108 ILE A O 1
ATOM 879 N N . LEU A 1 109 ? 13.100 -2.040 -1.021 1.00 95.38 109 LEU A N 1
ATOM 880 C CA . LEU A 1 109 ? 12.041 -1.152 -0.556 1.00 95.38 109 LEU A CA 1
ATOM 881 C C . LEU A 1 109 ? 10.682 -1.860 -0.433 1.00 95.38 109 LEU A C 1
ATOM 883 O O . LEU A 1 109 ? 9.927 -1.584 0.496 1.00 95.38 109 LEU A O 1
ATOM 887 N N . PHE A 1 110 ? 10.352 -2.777 -1.348 1.00 93.88 110 PHE A N 1
ATOM 888 C CA . PHE A 1 110 ? 9.149 -3.610 -1.236 1.00 93.88 110 PHE A CA 1
ATOM 889 C C . PHE A 1 110 ? 9.208 -4.561 -0.036 1.00 93.88 110 PHE A C 1
ATOM 891 O O . PHE A 1 110 ? 8.184 -4.771 0.615 1.00 93.88 110 PHE A O 1
ATOM 898 N N . GLN A 1 111 ? 10.387 -5.105 0.271 1.00 91.81 111 GLN A N 1
ATOM 899 C CA . GLN A 1 111 ? 10.604 -5.934 1.456 1.00 91.81 111 GLN A CA 1
ATOM 900 C C . GLN A 1 111 ? 10.460 -5.107 2.744 1.00 91.81 111 GLN A C 1
ATOM 902 O O . GLN A 1 111 ? 9.690 -5.506 3.615 1.00 91.81 111 GLN A O 1
ATOM 907 N N . ASP A 1 112 ? 11.078 -3.924 2.813 1.00 93.25 112 ASP A N 1
ATOM 908 C CA . ASP A 1 112 ? 10.975 -2.998 3.951 1.00 93.25 112 ASP A CA 1
ATOM 909 C C . ASP A 1 112 ? 9.518 -2.574 4.196 1.00 93.25 112 ASP A C 1
ATOM 911 O O . ASP A 1 112 ? 9.022 -2.606 5.321 1.00 93.25 112 ASP A O 1
ATOM 915 N N . MET A 1 113 ? 8.782 -2.213 3.135 1.00 93.19 113 MET A N 1
ATOM 916 C CA . MET A 1 113 ? 7.360 -1.863 3.250 1.00 93.19 113 MET A CA 1
ATOM 917 C C . MET A 1 113 ? 6.521 -3.037 3.758 1.00 93.19 113 MET A C 1
ATOM 919 O O . MET A 1 113 ? 5.629 -2.838 4.582 1.00 93.19 113 MET A O 1
ATOM 923 N N . HIS A 1 114 ? 6.785 -4.250 3.268 1.00 89.81 114 HIS A N 1
ATOM 924 C CA . HIS A 1 114 ? 6.099 -5.450 3.734 1.00 89.81 114 HIS A CA 1
ATOM 925 C C . HIS A 1 114 ? 6.393 -5.722 5.214 1.00 89.81 114 HIS A C 1
ATOM 927 O O . HIS A 1 114 ? 5.469 -6.028 5.968 1.00 89.81 114 HIS A O 1
ATOM 933 N N . GLU A 1 115 ? 7.644 -5.570 5.647 1.00 89.88 115 GLU A N 1
ATOM 934 C CA . GLU A 1 115 ? 8.037 -5.730 7.046 1.00 89.88 115 GLU A CA 1
ATOM 935 C C . GLU A 1 115 ? 7.328 -4.718 7.951 1.00 89.88 115 GLU A C 1
ATOM 937 O O . GLU A 1 115 ? 6.675 -5.116 8.913 1.00 89.88 115 GLU A O 1
ATOM 942 N N . VAL A 1 116 ? 7.350 -3.430 7.596 1.00 89.69 116 VAL A N 1
ATOM 943 C CA . VAL A 1 116 ? 6.675 -2.375 8.370 1.00 89.69 116 VAL A CA 1
ATOM 944 C C . VAL A 1 116 ? 5.171 -2.642 8.476 1.00 89.69 116 VAL A C 1
ATOM 946 O O . VAL A 1 116 ? 4.585 -2.512 9.549 1.00 89.69 116 VAL A O 1
ATOM 949 N N . VAL A 1 117 ? 4.515 -3.041 7.382 1.00 88.50 117 VAL A N 1
ATOM 950 C CA . VAL A 1 117 ? 3.073 -3.328 7.410 1.00 88.50 117 VAL A CA 1
ATOM 951 C C . VAL A 1 117 ? 2.767 -4.531 8.297 1.00 88.50 117 VAL A C 1
ATOM 953 O O . VAL A 1 117 ? 1.884 -4.456 9.149 1.00 88.50 117 VAL A O 1
ATOM 956 N N . THR A 1 118 ? 3.488 -5.633 8.116 1.00 86.81 118 THR A N 1
ATOM 957 C CA . THR A 1 118 ? 3.167 -6.895 8.793 1.00 86.81 118 THR A CA 1
ATOM 958 C C . THR A 1 118 ? 3.604 -6.914 10.256 1.00 86.81 118 THR A C 1
ATOM 960 O O . THR A 1 118 ? 2.844 -7.385 11.098 1.00 86.81 118 THR A O 1
ATOM 963 N N . ARG A 1 119 ? 4.783 -6.374 10.580 1.00 85.19 119 ARG A N 1
ATOM 964 C CA . ARG A 1 119 ? 5.372 -6.433 11.927 1.00 85.19 119 ARG A CA 1
ATOM 965 C C . ARG A 1 119 ? 5.047 -5.219 12.769 1.00 85.19 119 ARG A C 1
ATOM 967 O O . ARG A 1 119 ? 4.654 -5.366 13.922 1.00 85.19 119 ARG A O 1
ATOM 974 N N . ASP A 1 120 ? 5.188 -4.032 12.190 1.00 83.25 120 ASP A N 1
ATOM 975 C CA . ASP A 1 120 ? 5.072 -2.803 12.967 1.00 83.25 120 ASP A CA 1
ATOM 976 C C . ASP A 1 120 ? 3.637 -2.292 13.027 1.00 83.25 120 ASP A C 1
ATOM 978 O O . ASP A 1 120 ? 3.243 -1.781 14.068 1.00 83.25 120 ASP A O 1
ATOM 982 N N . ILE A 1 121 ? 2.858 -2.417 11.945 1.00 84.56 121 ILE A N 1
ATOM 983 C CA . ILE A 1 121 ? 1.483 -1.891 11.864 1.00 84.56 121 ILE A CA 1
ATOM 984 C C . ILE A 1 121 ? 0.4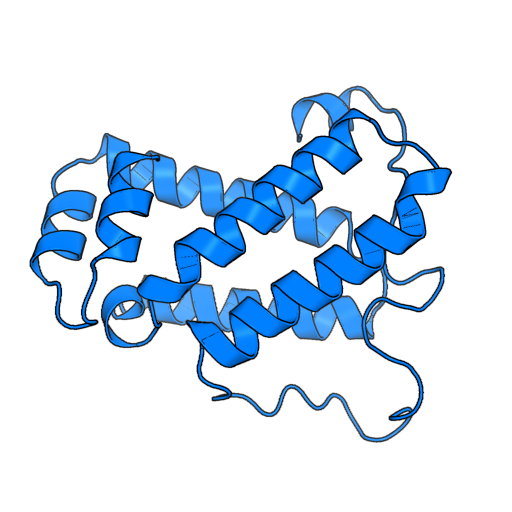47 -2.943 12.280 1.00 84.56 121 ILE A C 1
ATOM 986 O O . ILE A 1 121 ? -0.426 -2.632 13.090 1.00 84.56 121 ILE A O 1
ATOM 990 N N . MET A 1 122 ? 0.528 -4.157 11.724 1.00 83.00 122 MET A N 1
ATOM 991 C CA . MET A 1 122 ? -0.441 -5.245 11.944 1.00 83.00 122 MET A CA 1
ATOM 992 C C . MET A 1 122 ? -0.054 -6.213 13.076 1.00 83.00 122 MET A C 1
ATOM 994 O O . MET A 1 122 ? -0.829 -7.124 13.366 1.00 83.00 122 MET A O 1
ATOM 998 N N . GLU A 1 123 ? 1.116 -6.034 13.703 1.00 70.62 123 GLU A N 1
ATOM 999 C CA . GLU A 1 123 ? 1.619 -6.850 14.825 1.00 70.62 123 GLU A CA 1
ATOM 1000 C C . GLU A 1 123 ? 1.525 -8.376 14.580 1.00 70.62 123 GLU A C 1
ATOM 1002 O O . GLU A 1 123 ? 1.061 -9.126 15.434 1.00 70.62 123 GLU A O 1
ATOM 1007 N N . GLU A 1 124 ? 1.942 -8.832 13.392 1.00 61.41 124 GLU A N 1
ATOM 1008 C CA . GLU A 1 124 ? 2.108 -10.250 13.014 1.00 61.41 124 GLU A CA 1
ATOM 1009 C C . GLU A 1 124 ? 0.856 -11.133 13.250 1.00 61.41 124 GLU A C 1
ATOM 1011 O O . GLU A 1 124 ? 0.941 -12.299 13.622 1.00 61.41 124 GLU A O 1
ATOM 1016 N N . ARG A 1 125 ? -0.348 -10.587 13.015 1.00 56.94 125 ARG A N 1
ATOM 1017 C CA . ARG A 1 125 ? -1.629 -11.293 13.248 1.00 56.94 125 ARG A CA 1
ATOM 1018 C C . ARG A 1 125 ? -2.013 -12.347 12.202 1.00 56.94 125 ARG A C 1
ATOM 1020 O O . ARG A 1 125 ? -3.028 -13.022 12.371 1.00 56.94 125 ARG A O 1
ATOM 1027 N N . LEU A 1 126 ? -1.254 -12.477 11.118 1.00 54.19 126 LEU A N 1
ATOM 1028 C CA . LEU A 1 126 ? -1.568 -13.375 10.010 1.00 54.19 126 LEU A CA 1
ATOM 1029 C C . LEU A 1 126 ? -0.313 -14.154 9.627 1.00 54.19 126 LEU A C 1
ATOM 1031 O O . LEU A 1 126 ? 0.693 -13.564 9.231 1.00 54.19 126 LEU A O 1
ATOM 1035 N N . ASP A 1 127 ? -0.393 -15.482 9.728 1.00 53.03 127 ASP A N 1
ATOM 1036 C CA . ASP A 1 127 ? 0.568 -16.399 9.122 1.00 53.03 127 ASP A CA 1
ATOM 1037 C C . ASP A 1 127 ? 0.445 -16.261 7.598 1.00 53.03 127 ASP A C 1
ATOM 1039 O O . ASP A 1 127 ? -0.225 -17.037 6.921 1.00 53.03 127 ASP A O 1
ATOM 1043 N N . TRP A 1 128 ? 1.099 -15.246 7.031 1.00 57.81 128 TRP A N 1
ATOM 1044 C CA . TRP A 1 128 ? 1.224 -15.023 5.586 1.00 57.81 128 TRP A CA 1
ATOM 1045 C C . TRP A 1 128 ? 2.083 -16.093 4.884 1.00 57.81 128 TRP A C 1
ATOM 1047 O O . TRP A 1 128 ? 2.600 -15.872 3.786 1.00 57.81 128 TRP A O 1
ATOM 1057 N N . GLN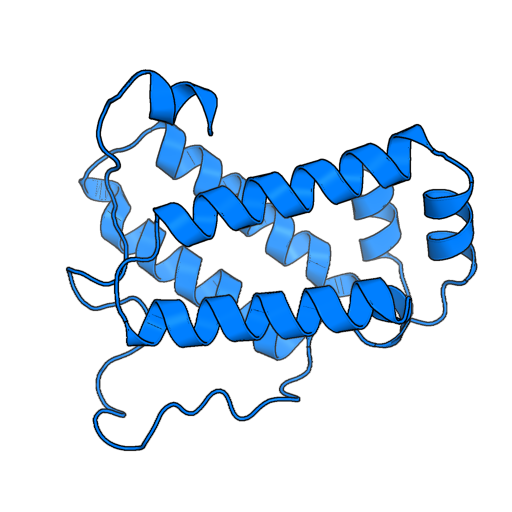 A 1 129 ? 2.249 -17.257 5.517 1.00 50.38 129 GLN A N 1
ATOM 1058 C CA . GLN A 1 129 ? 2.942 -18.416 4.984 1.00 50.38 129 GLN A CA 1
ATOM 1059 C C . GLN A 1 129 ? 2.084 -19.014 3.870 1.00 50.38 129 GLN A C 1
ATOM 1061 O O . GLN A 1 129 ? 1.174 -19.814 4.076 1.00 50.38 129 GLN A O 1
ATOM 1066 N N . GLY A 1 130 ? 2.357 -18.565 2.646 1.00 46.34 130 GLY A N 1
ATOM 1067 C CA . GLY A 1 130 ? 2.000 -19.327 1.462 1.00 46.34 130 GLY A CA 1
ATOM 1068 C C . GLY A 1 130 ? 2.637 -20.713 1.549 1.00 46.34 130 GLY A C 1
ATOM 1069 O O . GLY A 1 130 ? 3.783 -20.824 1.970 1.00 46.34 130 GLY A O 1
ATOM 1070 N N . ASP A 1 131 ? 1.863 -21.725 1.163 1.00 45.03 131 ASP A N 1
ATOM 1071 C CA . ASP A 1 131 ? 2.203 -23.149 1.145 1.00 45.03 131 ASP A CA 1
ATOM 1072 C C . ASP A 1 131 ? 3.715 -23.442 0.977 1.00 45.03 131 ASP A C 1
ATOM 1074 O O . ASP A 1 131 ? 4.346 -22.954 0.036 1.00 45.03 131 ASP A O 1
ATOM 1078 N N . GLU A 1 132 ? 4.237 -24.270 1.892 1.00 49.69 132 GLU A N 1
ATOM 1079 C CA . GLU A 1 132 ? 5.615 -24.725 2.208 1.00 49.69 132 GLU A CA 1
ATOM 1080 C C . GLU A 1 132 ? 6.580 -25.130 1.063 1.00 49.69 132 GLU A C 1
ATOM 1082 O O . GLU A 1 132 ? 7.579 -25.805 1.304 1.00 49.69 132 GLU A O 1
ATOM 1087 N N . VAL A 1 133 ? 6.365 -24.769 -0.200 1.00 44.62 133 VAL A N 1
ATOM 1088 C CA . VAL A 1 133 ? 7.144 -25.376 -1.298 1.00 44.62 133 VAL A CA 1
ATOM 1089 C C . VAL A 1 133 ? 8.421 -24.606 -1.670 1.00 44.62 133 VAL A C 1
ATOM 1091 O O . VAL A 1 133 ? 9.216 -25.123 -2.449 1.00 44.62 133 VAL A O 1
ATOM 1094 N N . ASP A 1 134 ? 8.686 -23.412 -1.120 1.00 47.72 134 ASP A N 1
ATOM 1095 C CA . ASP A 1 134 ? 9.947 -22.701 -1.410 1.00 47.72 134 ASP A CA 1
ATOM 1096 C C . ASP A 1 134 ? 10.340 -21.648 -0.350 1.00 47.72 134 ASP A C 1
ATOM 1098 O O . ASP A 1 134 ? 10.374 -20.441 -0.606 1.00 47.72 134 ASP A O 1
ATOM 1102 N N . GLU A 1 135 ? 10.634 -22.097 0.874 1.00 53.50 135 GLU A N 1
ATOM 1103 C CA . GLU A 1 135 ? 11.138 -21.241 1.967 1.00 53.50 135 GLU A CA 1
ATOM 1104 C C . GLU A 1 135 ? 12.510 -20.598 1.672 1.00 53.50 135 GLU A C 1
ATOM 1106 O O . GLU A 1 135 ? 12.953 -19.715 2.406 1.00 53.50 135 GLU A O 1
ATOM 1111 N N . GLN A 1 136 ? 13.204 -20.998 0.599 1.00 58.78 136 GLN A N 1
ATOM 1112 C CA . GLN A 1 136 ? 14.543 -20.482 0.288 1.00 58.78 136 GLN A CA 1
ATOM 1113 C C . GLN A 1 136 ? 14.528 -19.166 -0.497 1.00 58.78 136 GLN A C 1
ATOM 1115 O O . GLN A 1 136 ? 15.501 -18.411 -0.437 1.00 58.78 136 GLN A O 1
ATOM 1120 N N . ILE A 1 137 ? 13.445 -18.852 -1.215 1.00 67.69 137 ILE A N 1
ATOM 1121 C CA . ILE A 1 137 ? 13.381 -17.647 -2.047 1.00 67.69 137 ILE A CA 1
ATOM 1122 C C . ILE A 1 137 ? 12.617 -16.540 -1.324 1.00 67.69 137 ILE A C 1
ATOM 1124 O O . ILE A 1 137 ? 11.385 -16.565 -1.238 1.00 67.69 137 ILE A O 1
ATOM 1128 N N . GLN A 1 138 ? 13.349 -15.517 -0.877 1.00 81.19 138 GLN A N 1
ATOM 1129 C CA . GLN A 1 138 ? 12.777 -14.319 -0.256 1.00 81.19 138 GLN A CA 1
ATOM 1130 C C . GLN A 1 138 ? 11.717 -13.650 -1.151 1.00 81.19 138 GLN A C 1
ATOM 1132 O O . GLN A 1 138 ? 11.834 -13.611 -2.380 1.00 81.19 138 GLN A O 1
ATOM 1137 N N . LEU A 1 139 ? 10.672 -13.105 -0.525 1.00 85.19 139 LEU A N 1
ATOM 1138 C CA . LEU A 1 139 ? 9.589 -12.391 -1.205 1.00 85.19 139 LEU A CA 1
ATOM 1139 C C . LEU A 1 139 ? 10.144 -11.209 -2.022 1.00 85.19 139 LEU A C 1
ATOM 1141 O O . LEU A 1 139 ? 11.084 -10.541 -1.592 1.00 85.19 139 LEU A O 1
ATOM 1145 N N . PHE A 1 140 ? 9.571 -10.966 -3.205 1.00 88.88 140 PHE A N 1
ATOM 1146 C CA . PHE A 1 140 ? 9.946 -9.895 -4.150 1.00 88.88 140 PHE A CA 1
ATOM 1147 C C . PHE A 1 140 ? 11.321 -10.006 -4.840 1.00 88.88 140 PHE A C 1
ATOM 1149 O O . PHE A 1 140 ? 11.536 -9.299 -5.823 1.00 88.88 140 PHE A O 1
ATOM 1156 N N . GLN A 1 141 ? 12.212 -10.912 -4.419 1.00 87.25 141 GLN A N 1
ATOM 1157 C CA . GLN A 1 141 ? 13.511 -11.148 -5.076 1.00 87.25 141 GLN A CA 1
ATOM 1158 C C . GLN A 1 141 ? 13.435 -11.701 -6.513 1.00 87.25 141 GLN A C 1
ATOM 1160 O O . GLN A 1 141 ? 14.264 -11.307 -7.337 1.00 87.25 141 GLN A O 1
ATOM 1165 N N . PRO A 1 142 ? 12.497 -12.604 -6.876 1.00 89.00 142 PRO A N 1
ATOM 1166 C CA . PRO A 1 142 ? 12.481 -13.179 -8.220 1.00 89.00 142 PRO A CA 1
ATOM 1167 C C . PRO A 1 142 ? 12.416 -12.119 -9.326 1.00 89.00 142 PRO A C 1
ATOM 1169 O O . PRO A 1 142 ? 11.658 -11.154 -9.241 1.00 89.00 142 PRO A O 1
ATOM 1172 N N . ALA A 1 143 ? 13.128 -12.340 -10.437 1.00 81.06 143 ALA A N 1
ATOM 1173 C CA . ALA A 1 143 ? 13.209 -11.378 -11.544 1.00 81.06 143 ALA A CA 1
ATOM 1174 C C . ALA A 1 143 ? 11.851 -11.051 -12.219 1.00 81.06 143 ALA A C 1
ATOM 1176 O O . ALA A 1 143 ? 11.754 -10.098 -12.992 1.00 81.06 143 ALA A O 1
ATOM 1177 N N . GLY A 1 144 ? 10.795 -11.817 -11.936 1.00 85.62 144 GLY A N 1
ATOM 1178 C CA . GLY A 1 144 ? 9.421 -11.552 -12.378 1.00 85.62 144 GLY A CA 1
ATOM 1179 C C . GLY A 1 144 ? 8.474 -11.078 -11.272 1.00 85.62 144 GLY A C 1
ATOM 1180 O O . GLY A 1 144 ? 7.282 -10.936 -11.530 1.00 85.62 144 GLY A O 1
ATOM 1181 N N . ALA A 1 145 ? 8.958 -10.873 -10.045 1.00 89.50 145 ALA A N 1
ATOM 1182 C CA . ALA A 1 145 ? 8.123 -10.521 -8.902 1.00 89.50 145 ALA A CA 1
ATOM 1183 C C . ALA A 1 145 ? 7.671 -9.056 -8.945 1.00 89.50 145 ALA A C 1
ATOM 1185 O O . ALA A 1 145 ? 6.485 -8.783 -8.753 1.00 89.50 145 ALA A O 1
ATOM 1186 N N . ILE A 1 146 ? 8.587 -8.140 -9.269 1.00 91.62 146 ILE A N 1
ATOM 1187 C CA . ILE A 1 146 ? 8.335 -6.702 -9.411 1.00 91.62 146 ILE A CA 1
ATOM 1188 C C . ILE A 1 146 ? 8.625 -6.259 -10.849 1.00 91.62 146 ILE A C 1
ATOM 1190 O O . ILE A 1 146 ? 9.694 -6.525 -11.399 1.00 91.62 146 ILE A O 1
ATOM 1194 N N . LEU A 1 147 ? 7.666 -5.560 -11.457 1.00 91.88 147 LEU A N 1
ATOM 1195 C CA . LEU A 1 147 ? 7.811 -4.864 -12.729 1.00 91.88 147 LEU A CA 1
ATOM 1196 C C . LEU A 1 147 ? 8.517 -3.530 -12.488 1.00 91.88 147 LEU A C 1
ATOM 1198 O O . LEU A 1 147 ? 7.871 -2.520 -12.215 1.00 91.88 147 LEU A O 1
ATOM 1202 N N . PHE A 1 148 ? 9.840 -3.543 -12.595 1.00 90.06 148 PHE A N 1
ATOM 1203 C CA . PHE A 1 148 ? 10.658 -2.339 -12.571 1.00 90.06 148 PHE A CA 1
ATOM 1204 C C . PHE A 1 148 ? 11.920 -2.531 -13.439 1.00 90.06 148 PHE A C 1
ATOM 1206 O O . PHE A 1 148 ? 12.567 -3.581 -13.331 1.00 90.06 148 PHE A O 1
ATOM 1213 N N . PRO A 1 149 ? 12.297 -1.554 -14.285 1.00 89.31 149 PRO A N 1
ATOM 1214 C CA . PRO A 1 149 ? 11.618 -0.289 -14.544 1.00 89.31 149 PRO A CA 1
ATOM 1215 C C . PRO A 1 149 ? 10.259 -0.503 -15.214 1.00 89.31 149 PRO A C 1
ATOM 1217 O O . PRO A 1 149 ? 9.955 -1.547 -15.796 1.00 89.31 149 PRO A O 1
ATOM 1220 N N . THR A 1 150 ? 9.401 0.489 -15.059 1.00 85.12 150 THR A N 1
ATOM 1221 C CA . THR A 1 150 ? 8.050 0.489 -15.612 1.00 85.12 150 THR A CA 1
ATOM 1222 C C . THR A 1 150 ? 8.057 0.918 -17.080 1.00 85.12 150 THR A C 1
ATOM 1224 O O . THR A 1 150 ? 8.932 1.685 -17.486 1.00 85.12 150 THR A O 1
ATOM 1227 N N . PRO A 1 151 ? 7.112 0.436 -17.907 1.00 80.38 151 PRO A N 1
ATOM 1228 C CA . PRO A 1 151 ? 7.032 0.853 -19.302 1.00 80.38 151 PRO A CA 1
ATOM 1229 C C . PRO A 1 151 ? 6.811 2.368 -19.408 1.00 80.38 151 PRO A C 1
ATOM 1231 O O . PRO A 1 151 ? 5.875 2.892 -18.801 1.00 80.38 151 PRO A O 1
ATOM 1234 N N . GLU A 1 152 ? 7.617 3.057 -20.220 1.00 63.28 152 GLU A N 1
ATOM 1235 C CA . GLU A 1 152 ? 7.404 4.465 -20.571 1.00 63.28 152 GLU A CA 1
ATOM 1236 C C . GLU A 1 152 ? 6.151 4.598 -21.450 1.00 63.28 152 GLU A C 1
ATOM 1238 O O . GLU A 1 152 ? 6.207 4.628 -22.676 1.00 63.28 152 GLU A O 1
ATOM 1243 N N . SER A 1 153 ? 4.983 4.629 -20.818 1.00 60.38 153 SER A N 1
ATOM 1244 C CA . SER A 1 153 ? 3.727 4.988 -21.471 1.00 60.38 153 SER A CA 1
ATOM 1245 C C . SER A 1 153 ? 3.166 6.242 -20.816 1.00 60.38 153 SER A C 1
ATOM 1247 O O . SER A 1 153 ? 3.273 6.410 -19.602 1.00 60.38 153 SER A O 1
ATOM 1249 N N . GLU A 1 154 ? 2.548 7.125 -21.599 1.00 54.72 154 GLU A N 1
ATOM 1250 C CA . GLU A 1 154 ? 1.876 8.326 -21.071 1.00 54.72 154 GLU A CA 1
ATOM 1251 C C . GLU A 1 154 ? 0.829 7.952 -20.001 1.00 54.72 154 GLU A C 1
ATOM 1253 O O . GLU A 1 154 ? 0.757 8.577 -18.949 1.00 54.72 154 GLU A O 1
ATOM 1258 N N . ALA A 1 155 ? 0.140 6.819 -20.187 1.00 57.22 155 ALA A N 1
ATOM 1259 C CA . ALA A 1 155 ? -0.806 6.250 -19.223 1.00 57.22 155 ALA A CA 1
ATOM 1260 C C . ALA A 1 155 ? -0.177 5.787 -17.891 1.00 57.22 155 ALA A C 1
ATOM 1262 O O . ALA A 1 155 ? -0.900 5.512 -16.932 1.00 57.22 155 ALA A O 1
ATOM 1263 N N . TRP A 1 156 ? 1.147 5.628 -17.831 1.00 59.91 156 TRP A N 1
ATOM 1264 C CA . TRP A 1 156 ? 1.875 5.357 -16.593 1.00 59.91 156 TRP A CA 1
ATOM 1265 C C . TRP A 1 156 ? 2.311 6.649 -15.899 1.00 59.91 156 TRP A C 1
ATOM 1267 O O . TRP A 1 156 ? 2.163 6.747 -14.685 1.00 59.91 156 TRP A O 1
ATOM 1277 N N . LYS A 1 157 ? 2.765 7.659 -16.653 1.00 59.94 157 LYS A N 1
ATOM 1278 C CA . LYS A 1 157 ? 3.131 8.971 -16.091 1.00 59.94 157 LYS A CA 1
ATOM 1279 C C . LYS A 1 157 ? 1.954 9.662 -15.397 1.00 59.94 157 LYS A C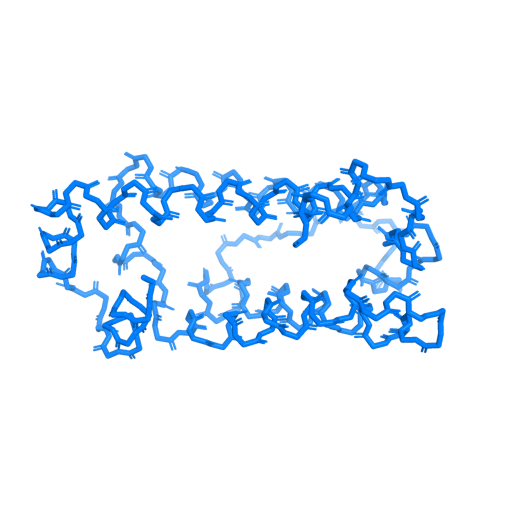 1
ATOM 1281 O O . LYS A 1 157 ? 2.171 10.374 -14.433 1.00 59.94 157 LYS A O 1
ATOM 1286 N N . GLU A 1 158 ? 0.722 9.424 -15.848 1.00 60.00 158 GLU A N 1
ATOM 1287 C CA . GLU A 1 158 ? -0.492 9.926 -15.181 1.00 60.00 158 GLU A CA 1
ATOM 1288 C C . GLU A 1 158 ? -0.843 9.187 -13.873 1.00 60.00 158 GLU A C 1
ATOM 1290 O O . GLU A 1 158 ? -1.683 9.660 -13.109 1.00 60.00 158 GLU A O 1
ATOM 1295 N N . LYS A 1 159 ? -0.248 8.014 -13.615 1.00 60.69 159 LYS A N 1
ATOM 1296 C CA . LYS A 1 159 ? -0.544 7.177 -12.438 1.00 60.69 159 LYS A CA 1
ATOM 1297 C C . LYS A 1 159 ? 0.422 7.374 -11.269 1.00 60.69 159 LYS A C 1
ATOM 1299 O O . LYS A 1 159 ? 0.116 6.867 -10.190 1.00 60.69 159 LYS A O 1
ATOM 1304 N N . VAL A 1 160 ? 1.568 8.018 -11.494 1.00 53.84 160 VAL A N 1
ATOM 1305 C CA . VAL A 1 160 ? 2.655 8.205 -10.514 1.00 53.84 160 VAL A CA 1
ATOM 1306 C C . VAL A 1 160 ? 2.716 9.647 -10.045 1.00 53.84 160 VAL A C 1
ATOM 1308 O O . VAL A 1 160 ? 2.622 10.546 -10.905 1.00 53.84 160 VAL A O 1
#

pLDDT: mean 79.31, std 13.75, range [44.62, 95.38]